Protein AF-A0A916A6B2-F1 (afdb_monomer)

pLDDT: mean 82.05, std 13.82, range [57.03, 98.5]

Radius of gyration: 33.04 Å; Cα contacts (8 Å, |Δi|>4): 8; chains: 1; bounding box: 67×17×92 Å

Foldseek 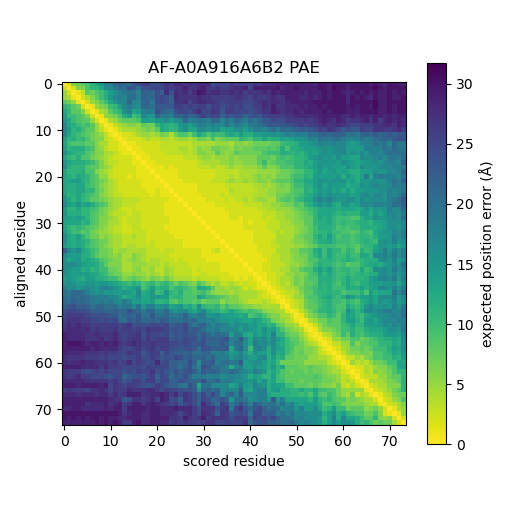3Di:
DDDPPPDPPDDDDPVPDVVVCVVVVVVVVVVVVVVVVVVCCVVDPDDDDDDDDDPDLVPDDPVVSVVVVPPDDD

Mean predicted aligned error: 13.37 Å

Secondary structure (DSSP, 8-state):
---TT----PPPPGGGSHHHHHHHHHHHHHHHHHHHHHHHHHHSPPPP-PPP--SSGGGS-HHHHHHHTTS---

Structure (mmCIF, N/CA/C/O backbone):
data_AF-A0A916A6B2-F1
#
_entry.id   AF-A0A916A6B2-F1
#
loop_
_atom_site.group_PDB
_atom_site.id
_atom_site.type_symbol
_atom_site.label_atom_id
_atom_site.label_alt_id
_atom_site.label_comp_id
_atom_site.label_asym_id
_atom_site.label_entity_id
_atom_site.label_seq_id
_atom_site.pdbx_PDB_ins_code
_atom_site.Cartn_x
_atom_site.Cartn_y
_atom_site.Cartn_z
_atom_site.occupancy
_atom_site.B_iso_or_equiv
_atom_site.auth_seq_id
_atom_site.auth_comp_id
_atom_site.auth_asym_id
_atom_site.auth_atom_id
_atom_site.pdbx_PDB_model_num
ATOM 1 N N . MET A 1 1 ? -22.659 -3.033 53.774 1.00 57.03 1 MET A N 1
ATOM 2 C CA . MET A 1 1 ? -22.754 -1.709 53.127 1.00 57.03 1 MET A CA 1
ATOM 3 C C . MET A 1 1 ? -22.166 -1.857 51.728 1.00 57.03 1 MET A C 1
ATOM 5 O O . MET A 1 1 ? -20.960 -1.736 51.570 1.00 57.03 1 MET A O 1
ATOM 9 N N . SER A 1 2 ? -22.969 -2.281 50.753 1.00 61.38 2 SER A N 1
ATOM 10 C CA . SER A 1 2 ? -22.510 -2.489 49.371 1.00 61.38 2 SER A CA 1
ATOM 11 C C . SER A 1 2 ? -22.480 -1.136 48.660 1.00 61.38 2 SER A C 1
ATOM 13 O O . SER A 1 2 ? -23.477 -0.419 48.686 1.00 61.38 2 SER A O 1
ATOM 15 N N . ASP A 1 3 ? -21.331 -0.758 48.104 1.00 67.62 3 ASP A N 1
ATOM 16 C CA . ASP A 1 3 ? -21.108 0.554 47.487 1.00 67.62 3 ASP A CA 1
ATOM 17 C C . ASP A 1 3 ? -21.858 0.656 46.138 1.00 67.62 3 ASP A C 1
ATOM 19 O O . ASP A 1 3 ? -21.562 -0.122 45.227 1.00 67.62 3 ASP A O 1
ATOM 23 N N . PRO A 1 4 ? -22.803 1.601 45.955 1.00 67.44 4 PRO A N 1
ATOM 24 C CA . PRO A 1 4 ? -23.607 1.737 44.732 1.00 67.44 4 PRO A CA 1
ATOM 25 C C . PRO A 1 4 ? -22.821 2.259 43.512 1.00 67.44 4 PRO A C 1
ATOM 27 O O . PRO A 1 4 ? -23.404 2.520 42.463 1.00 67.44 4 PRO A O 1
ATOM 30 N N . ARG A 1 5 ? -21.498 2.433 43.631 1.00 69.06 5 ARG A N 1
ATOM 31 C CA . ARG A 1 5 ? -20.621 2.990 42.586 1.00 69.06 5 ARG A CA 1
ATOM 32 C C . ARG A 1 5 ? -20.011 1.941 41.657 1.00 69.06 5 ARG A C 1
ATOM 34 O O . ARG A 1 5 ? -19.245 2.291 40.766 1.00 69.06 5 ARG A O 1
ATOM 41 N N . THR A 1 6 ? -20.353 0.668 41.831 1.00 62.09 6 THR A N 1
ATOM 42 C CA . THR A 1 6 ? -19.978 -0.401 40.896 1.00 62.09 6 THR A CA 1
ATOM 43 C C . THR A 1 6 ? -21.029 -0.526 39.794 1.00 62.09 6 THR A C 1
ATOM 45 O O . THR A 1 6 ? -21.723 -1.528 39.665 1.00 62.09 6 THR A O 1
ATOM 48 N N . SER A 1 7 ? -21.181 0.522 38.983 1.00 64.50 7 SER A N 1
ATOM 49 C CA . SER A 1 7 ? -21.858 0.380 37.697 1.00 64.50 7 SER A CA 1
ATOM 50 C C . SER A 1 7 ? -20.942 -0.425 36.772 1.00 64.50 7 SER A C 1
ATOM 52 O O . SER A 1 7 ? -19.850 0.022 36.429 1.00 64.50 7 SER A O 1
ATOM 54 N N . GLU A 1 8 ? -21.358 -1.636 36.389 1.00 69.81 8 GLU A N 1
ATOM 55 C CA . GLU A 1 8 ? -20.659 -2.425 35.371 1.00 69.81 8 GLU A CA 1
ATOM 56 C C . GLU A 1 8 ? -20.609 -1.641 34.051 1.00 69.81 8 GLU A C 1
ATOM 58 O O . GLU A 1 8 ? -21.551 -1.634 33.255 1.00 69.81 8 GLU A O 1
ATOM 63 N N . GLN A 1 9 ? -19.500 -0.946 33.798 1.00 71.50 9 GLN A N 1
ATOM 64 C CA . GLN A 1 9 ? -19.225 -0.372 32.489 1.00 71.50 9 GLN A CA 1
ATOM 65 C C . GLN A 1 9 ? -18.883 -1.506 31.530 1.00 71.50 9 GLN A C 1
ATOM 67 O O . GLN A 1 9 ? -17.754 -1.991 31.476 1.00 71.50 9 GLN A O 1
ATOM 72 N N . LYS A 1 10 ? -19.875 -1.925 30.741 1.00 79.62 10 LYS A N 1
ATOM 73 C CA . LYS A 1 10 ? -19.654 -2.861 29.643 1.00 79.62 10 LYS A CA 1
ATOM 74 C C . LYS A 1 10 ? -18.650 -2.240 28.655 1.00 79.62 10 LYS A C 1
ATOM 76 O O . LYS A 1 10 ? -18.925 -1.154 28.133 1.00 79.62 10 LYS A O 1
ATOM 81 N N . PRO A 1 11 ? -17.507 -2.890 28.370 1.00 80.25 11 PRO A N 1
ATOM 82 C CA . PRO A 1 11 ? -16.510 -2.338 27.463 1.00 80.25 11 PRO A CA 1
ATOM 83 C C . PRO A 1 11 ? -17.115 -2.109 26.073 1.00 80.25 11 PRO A C 1
ATOM 85 O O . PRO A 1 11 ? -17.855 -2.941 25.541 1.00 80.25 11 P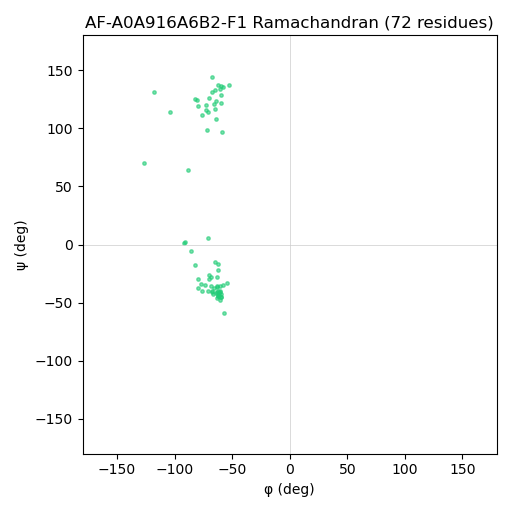RO A O 1
ATOM 88 N N . THR A 1 12 ? -16.810 -0.953 25.480 1.00 86.25 12 THR A N 1
ATOM 89 C CA . THR A 1 12 ? -17.252 -0.633 24.118 1.00 86.25 12 THR A CA 1
ATOM 90 C C . THR A 1 12 ? -16.546 -1.549 23.125 1.00 86.25 12 THR A C 1
ATOM 92 O O . THR A 1 12 ? -15.327 -1.692 23.163 1.00 86.25 12 THR A O 1
ATOM 95 N N . ALA A 1 13 ? -17.310 -2.157 22.215 1.00 91.88 13 ALA A N 1
ATOM 96 C CA . ALA A 1 13 ? -16.750 -2.993 21.161 1.00 91.88 13 ALA A CA 1
ATOM 97 C C . ALA A 1 13 ? -15.781 -2.193 20.273 1.00 91.88 13 ALA A C 1
ATOM 99 O O . ALA A 1 13 ? -16.127 -1.124 19.768 1.00 91.88 13 ALA A O 1
ATOM 100 N N . TRP A 1 14 ? -14.576 -2.726 20.077 1.00 92.75 14 TRP A N 1
ATOM 101 C CA . TRP A 1 14 ? -13.441 -2.011 19.490 1.00 92.75 14 TRP A CA 1
ATOM 102 C C . TRP A 1 14 ? -13.693 -1.512 18.060 1.00 92.75 14 TRP A C 1
ATOM 104 O O . TRP A 1 14 ? -13.305 -0.398 17.725 1.00 92.75 14 TRP A O 1
ATOM 114 N N . TRP A 1 15 ? -14.429 -2.266 17.240 1.00 92.50 15 TRP A N 1
ATOM 115 C CA . TRP A 1 15 ? -14.769 -1.886 15.859 1.00 92.50 15 TRP A CA 1
ATOM 116 C C . TRP A 1 15 ? -15.665 -0.641 15.749 1.00 92.50 15 TRP A C 1
ATOM 118 O O . TRP A 1 15 ? -15.806 -0.078 14.663 1.00 92.50 15 TRP A O 1
ATOM 128 N N . ARG A 1 16 ? -16.294 -0.212 16.855 1.00 93.38 16 ARG A N 1
ATOM 129 C CA . ARG A 1 16 ? -17.109 1.013 16.914 1.00 93.38 16 ARG A CA 1
ATOM 130 C C . ARG A 1 16 ? -16.261 2.268 17.110 1.00 93.38 16 ARG A C 1
ATOM 132 O O . ARG A 1 16 ? -16.764 3.369 16.906 1.00 93.38 16 ARG A O 1
ATOM 139 N N . LEU A 1 17 ? -15.009 2.122 17.547 1.00 94.38 17 LEU A N 1
ATOM 140 C CA . LEU A 1 17 ? -14.126 3.248 17.820 1.00 94.38 17 LEU A CA 1
ATOM 141 C C . LEU A 1 17 ? -13.494 3.733 16.501 1.00 94.38 17 LEU A C 1
ATOM 143 O O . LEU A 1 17 ? -12.831 2.944 15.825 1.00 94.38 17 LEU A O 1
ATOM 147 N N . PRO A 1 18 ? -13.616 5.024 16.140 1.00 93.75 18 PRO A N 1
ATOM 148 C CA . PRO A 1 18 ? -13.071 5.543 14.882 1.00 93.75 18 PRO A CA 1
ATOM 149 C C . PRO A 1 18 ? -11.540 5.435 14.803 1.00 93.75 18 PRO A C 1
ATOM 151 O O . PRO A 1 18 ? -10.988 5.272 13.718 1.00 93.75 18 PRO A O 1
ATOM 154 N N . ILE A 1 19 ? -10.846 5.452 15.948 1.00 95.88 19 ILE A N 1
ATOM 155 C CA . ILE A 1 19 ? -9.385 5.302 16.025 1.00 95.88 19 ILE A CA 1
ATOM 156 C C . ILE A 1 19 ? -8.895 3.984 15.406 1.00 95.88 19 ILE A C 1
ATOM 158 O O . ILE A 1 19 ? -7.847 3.960 14.770 1.00 95.88 19 ILE A O 1
ATOM 162 N N . VAL A 1 20 ? -9.668 2.900 15.525 1.00 96.44 20 VAL A N 1
ATOM 163 C CA . VAL A 1 20 ? -9.307 1.592 14.958 1.00 96.44 20 VAL A CA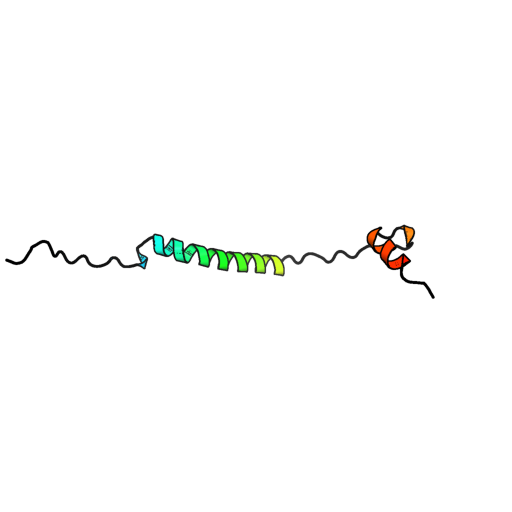 1
ATOM 164 C C . VAL A 1 20 ? -9.228 1.674 13.436 1.00 96.44 20 VAL A C 1
ATOM 166 O O . VAL A 1 20 ? -8.291 1.157 12.830 1.00 96.44 20 VAL A O 1
ATOM 169 N N . TRP A 1 21 ? -10.167 2.387 12.817 1.00 96.06 21 TRP A N 1
ATOM 170 C CA . TRP A 1 21 ? -10.180 2.595 11.374 1.00 96.06 21 TRP A CA 1
ATOM 171 C C . TRP A 1 21 ? -9.051 3.505 10.897 1.00 96.06 21 TRP A C 1
ATOM 173 O O . TRP A 1 21 ? -8.558 3.294 9.797 1.00 96.06 21 TRP A O 1
ATOM 183 N N . LEU A 1 22 ? -8.583 4.458 11.709 1.00 96.06 22 LEU A N 1
ATOM 184 C CA . LEU A 1 22 ? -7.388 5.244 11.378 1.00 96.06 22 LEU A CA 1
ATOM 185 C C . LEU A 1 22 ? -6.123 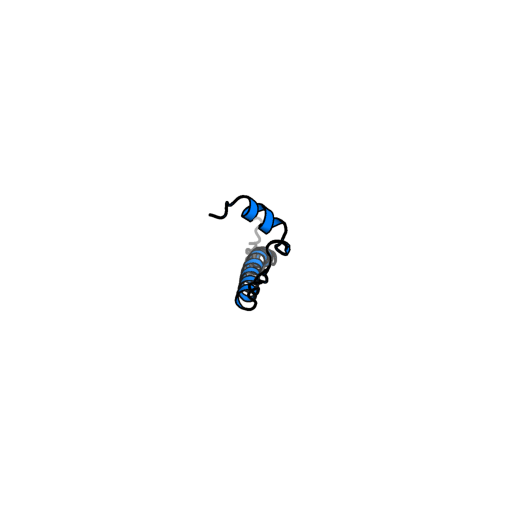4.374 11.369 1.00 96.06 22 LEU A C 1
ATOM 187 O O . LEU A 1 22 ? -5.315 4.471 10.446 1.00 96.06 22 LEU A O 1
ATOM 191 N N . VAL A 1 23 ? -5.981 3.486 12.359 1.00 96.25 23 VAL A N 1
ATOM 192 C CA . VAL A 1 23 ? -4.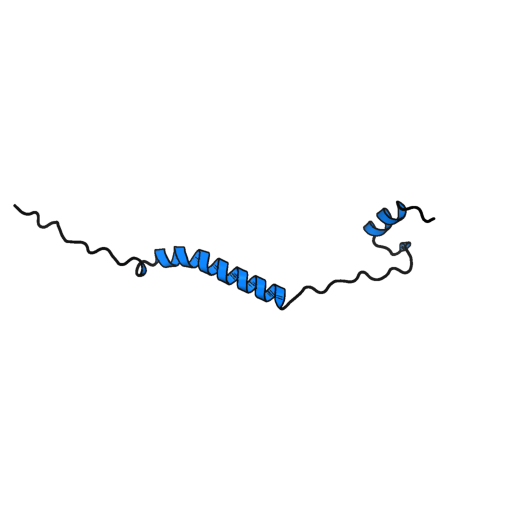825 2.581 12.481 1.00 96.25 23 VAL A CA 1
ATOM 193 C C . VAL A 1 23 ? -4.792 1.545 11.360 1.00 96.25 23 VAL A C 1
ATOM 195 O O . VAL A 1 23 ? -3.722 1.255 10.841 1.00 96.25 23 VAL A O 1
ATOM 198 N N . ILE A 1 24 ? -5.944 0.995 10.971 1.00 97.19 24 ILE A N 1
ATOM 199 C CA . ILE A 1 24 ? -6.037 0.022 9.871 1.00 97.19 24 ILE A CA 1
ATOM 200 C C . ILE A 1 24 ? -6.002 0.729 8.510 1.00 97.19 24 ILE A C 1
ATOM 202 O O . ILE A 1 24 ? -5.391 0.238 7.562 1.00 97.19 24 ILE A O 1
ATOM 206 N N . GLY A 1 25 ? -6.637 1.897 8.416 1.00 97.75 25 GLY A N 1
ATOM 207 C CA . GLY A 1 25 ? -6.802 2.659 7.185 1.00 97.75 25 GLY A CA 1
ATOM 208 C C . GLY A 1 25 ? -5.482 3.145 6.602 1.00 97.75 25 GLY A C 1
ATOM 209 O O . GLY A 1 25 ? -5.290 3.020 5.399 1.00 97.75 25 GLY A O 1
ATOM 210 N N . GLY A 1 26 ? -4.549 3.629 7.429 1.00 96.88 26 GLY A N 1
ATOM 211 C CA . GLY A 1 26 ? -3.229 4.070 6.960 1.00 96.88 26 GLY A CA 1
ATOM 212 C C . GLY A 1 26 ? -2.457 2.971 6.208 1.00 96.88 26 GLY A C 1
ATOM 213 O O . GLY A 1 26 ? -2.151 3.144 5.028 1.00 96.88 26 GLY A O 1
ATOM 214 N N . PRO A 1 27 ? -2.183 1.813 6.836 1.00 98.19 27 PRO A N 1
ATOM 215 C CA . PRO A 1 27 ? -1.543 0.678 6.175 1.00 98.19 27 PRO A CA 1
ATOM 216 C C . PRO A 1 27 ? -2.340 0.140 4.983 1.00 98.19 27 PRO A C 1
ATOM 218 O O . PRO A 1 27 ? -1.756 -0.122 3.933 1.00 98.19 27 PRO A O 1
ATOM 221 N N . ALA A 1 28 ? -3.666 0.014 5.105 1.00 98.31 28 ALA A N 1
ATOM 222 C CA . ALA A 1 28 ? -4.507 -0.458 4.005 1.00 98.31 28 ALA A CA 1
ATOM 223 C C . ALA A 1 28 ? -4.416 0.465 2.777 1.00 98.31 28 ALA A C 1
ATOM 225 O O . ALA A 1 28 ? -4.306 -0.019 1.651 1.00 98.31 28 ALA A O 1
ATOM 226 N N . LEU A 1 29 ? -4.388 1.785 2.987 1.00 98.38 29 LEU A N 1
ATOM 227 C CA . LEU A 1 29 ? -4.222 2.775 1.925 1.00 98.38 29 LEU A CA 1
ATOM 228 C C . LEU A 1 29 ? -2.884 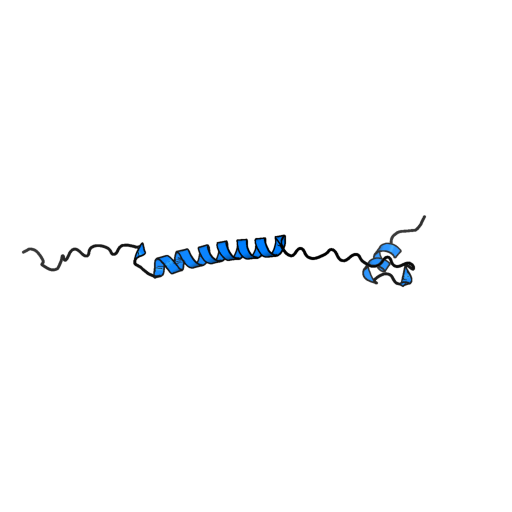2.601 1.195 1.00 98.38 29 LEU A C 1
ATOM 230 O O . LEU A 1 29 ? -2.856 2.623 -0.032 1.00 98.38 29 LEU A O 1
ATOM 234 N N . VAL A 1 30 ? -1.787 2.394 1.931 1.00 97.81 30 VAL A N 1
ATOM 235 C CA . VAL A 1 30 ? -0.451 2.186 1.342 1.00 97.81 30 VAL A CA 1
ATOM 236 C C . VAL A 1 30 ? -0.419 0.926 0.478 1.00 97.81 30 VAL A C 1
ATOM 238 O O . VAL A 1 30 ? 0.121 0.959 -0.627 1.00 97.81 30 VAL A O 1
ATOM 241 N N . VAL A 1 31 ? -1.032 -0.167 0.943 1.00 98.44 31 VAL A N 1
ATOM 242 C CA . VAL A 1 31 ? -1.140 -1.409 0.164 1.00 98.44 31 VAL A CA 1
ATOM 243 C C . VAL A 1 31 ? -1.939 -1.178 -1.120 1.00 98.44 31 VAL A C 1
ATOM 245 O O . VAL A 1 31 ? -1.516 -1.594 -2.191 1.00 98.44 31 VAL A O 1
ATOM 248 N N . VAL A 1 32 ? -3.069 -0.470 -1.060 1.00 98.50 32 VAL A N 1
ATOM 249 C CA . VAL A 1 32 ? -3.832 -0.131 -2.274 1.00 98.50 32 VAL A CA 1
ATOM 250 C C . VAL A 1 32 ? -2.997 0.742 -3.222 1.00 98.50 32 VAL A C 1
ATOM 252 O O . VAL A 1 32 ? -2.943 0.470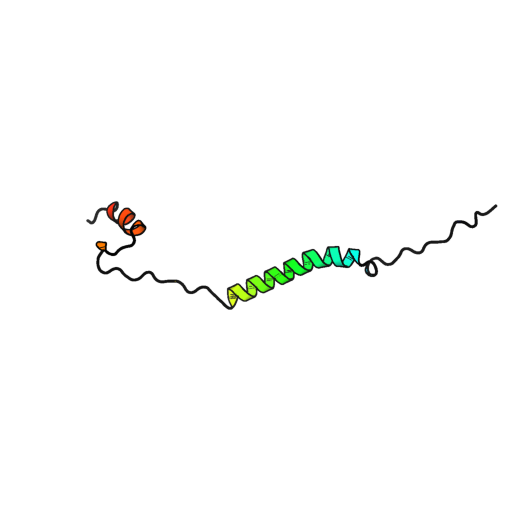 -4.421 1.00 98.50 32 VAL A O 1
ATOM 255 N N . ALA A 1 33 ? -2.297 1.751 -2.702 1.00 98.38 33 ALA A N 1
ATOM 256 C CA . ALA A 1 33 ? -1.462 2.653 -3.494 1.00 98.38 33 ALA A CA 1
ATOM 257 C C . ALA A 1 33 ? -0.293 1.939 -4.197 1.00 98.38 33 ALA A C 1
ATOM 259 O O . ALA A 1 33 ? 0.049 2.286 -5.334 1.00 98.38 33 ALA A O 1
ATOM 260 N N . SER A 1 34 ? 0.304 0.920 -3.570 1.00 98.44 34 SER A N 1
ATOM 261 C CA . SER A 1 34 ? 1.374 0.137 -4.195 1.00 98.44 34 SER A CA 1
ATOM 262 C C . SER A 1 34 ? 0.855 -0.687 -5.375 1.00 98.44 34 SER A C 1
ATOM 264 O O . SER A 1 34 ? 1.487 -0.692 -6.431 1.00 98.44 34 SER A O 1
ATOM 266 N N . PHE A 1 35 ? -0.332 -1.292 -5.263 1.00 98.38 35 PHE A N 1
ATOM 267 C CA . PHE A 1 35 ? -0.973 -1.981 -6.388 1.00 98.38 35 PHE A CA 1
ATOM 268 C C . PHE A 1 35 ? -1.374 -1.030 -7.517 1.00 98.38 35 PHE A C 1
ATOM 270 O O . PHE A 1 35 ? -1.219 -1.382 -8.684 1.00 98.38 35 PHE A O 1
ATOM 277 N N . VAL A 1 36 ? -1.846 0.178 -7.199 1.00 98.00 36 VAL A N 1
ATOM 278 C CA . VAL A 1 36 ? -2.128 1.205 -8.217 1.00 98.00 36 VAL A CA 1
ATOM 279 C C . VAL A 1 36 ? -0.854 1.562 -8.982 1.00 98.00 36 VAL A C 1
ATOM 281 O O . VAL A 1 36 ? -0.854 1.560 -10.212 1.00 98.00 36 VAL A O 1
ATOM 284 N N . THR A 1 37 ? 0.246 1.802 -8.266 1.00 96.69 37 THR A N 1
ATOM 285 C CA . THR A 1 37 ? 1.557 2.085 -8.871 1.00 96.69 37 THR A CA 1
ATOM 286 C C . THR A 1 37 ? 2.034 0.926 -9.746 1.00 96.69 37 THR A C 1
ATOM 288 O O . THR A 1 37 ? 2.458 1.140 -10.880 1.00 96.69 37 THR A O 1
ATOM 291 N N . LEU A 1 38 ? 1.910 -0.311 -9.258 1.00 96.69 38 LEU A N 1
ATOM 292 C CA . LEU A 1 38 ? 2.246 -1.510 -10.024 1.00 96.69 38 LEU A CA 1
ATOM 293 C C . LEU A 1 38 ? 1.405 -1.615 -11.304 1.00 96.69 38 LEU A C 1
ATOM 295 O O . LEU A 1 38 ? 1.941 -1.876 -12.379 1.00 96.69 38 LEU A O 1
ATOM 299 N N . GLY A 1 39 ? 0.097 -1.378 -11.204 1.00 97.12 39 GLY A N 1
ATOM 300 C CA . GLY A 1 39 ? -0.808 -1.391 -12.350 1.00 97.12 39 GLY A CA 1
ATOM 301 C C . GLY A 1 39 ? -0.435 -0.341 -13.396 1.00 97.12 39 GLY A C 1
ATOM 302 O O . GLY A 1 39 ? -0.453 -0.635 -14.591 1.00 97.12 39 GLY A O 1
ATOM 303 N N . LEU A 1 40 ? -0.041 0.857 -12.955 1.00 95.69 40 LEU A N 1
ATOM 304 C CA . LEU A 1 40 ? 0.432 1.917 -13.843 1.00 95.69 40 LEU A CA 1
ATOM 305 C C . LEU A 1 40 ? 1.711 1.499 -14.579 1.00 95.69 40 LEU A C 1
ATOM 307 O O . LEU A 1 40 ? 1.778 1.644 -15.797 1.00 95.69 40 LEU A O 1
ATOM 311 N N . ALA A 1 41 ? 2.676 0.923 -13.860 1.00 94.25 41 ALA A N 1
ATOM 312 C CA . ALA A 1 41 ? 3.944 0.475 -14.429 1.00 94.25 41 ALA A CA 1
ATOM 313 C C . ALA A 1 41 ? 3.764 -0.621 -15.491 1.00 94.25 41 ALA A C 1
ATOM 315 O O . ALA A 1 41 ? 4.421 -0.593 -16.527 1.00 94.25 41 ALA A O 1
ATOM 316 N N . ILE A 1 42 ? 2.847 -1.569 -15.265 1.00 96.31 42 ILE A N 1
ATOM 317 C CA . ILE A 1 42 ? 2.565 -2.643 -16.229 1.00 96.31 42 ILE A CA 1
ATOM 318 C C . ILE A 1 42 ? 1.844 -2.099 -17.469 1.00 96.31 42 ILE A C 1
ATOM 320 O O . ILE A 1 42 ? 2.116 -2.533 -18.587 1.00 96.31 42 ILE A O 1
ATOM 324 N N . ARG A 1 43 ? 0.902 -1.166 -17.288 1.00 96.38 43 ARG A N 1
ATOM 325 C CA . ARG A 1 43 ? 0.062 -0.650 -18.379 1.00 96.38 43 ARG A CA 1
ATOM 326 C C . ARG A 1 43 ? 0.766 0.401 -19.240 1.00 96.38 43 ARG A C 1
ATOM 328 O O . ARG A 1 43 ? 0.443 0.524 -20.419 1.00 96.38 43 ARG A O 1
ATOM 335 N N . HIS A 1 44 ? 1.693 1.153 -18.656 1.00 92.00 44 HIS A N 1
ATOM 336 C CA . HIS A 1 44 ? 2.418 2.237 -19.313 1.00 92.00 44 HIS A CA 1
ATOM 337 C C . HIS A 1 44 ? 3.931 2.034 -19.164 1.00 92.00 44 HIS A C 1
ATOM 339 O O . HIS A 1 44 ? 4.576 2.778 -18.424 1.00 92.00 44 HIS A O 1
ATOM 345 N N . PRO A 1 45 ? 4.504 1.022 -19.841 1.00 85.56 45 PRO A N 1
ATOM 346 C CA . PRO A 1 45 ? 5.947 0.848 -19.865 1.00 85.56 45 PRO A CA 1
ATOM 347 C C . PRO A 1 45 ? 6.598 2.036 -20.582 1.00 85.56 45 PRO A C 1
ATOM 349 O O . PRO A 1 45 ? 6.151 2.437 -21.660 1.00 85.56 45 PRO A O 1
ATOM 352 N N . ASP A 1 46 ? 7.651 2.588 -19.982 1.00 88.31 46 ASP A N 1
ATOM 353 C CA . ASP A 1 46 ? 8.452 3.641 -20.606 1.00 88.31 46 ASP A CA 1
ATOM 354 C C . ASP A 1 46 ? 9.161 3.064 -21.846 1.00 88.31 46 ASP A C 1
ATOM 356 O O . ASP A 1 46 ? 9.872 2.056 -21.725 1.00 88.31 46 ASP A O 1
ATOM 360 N N . PRO A 1 47 ? 8.933 3.614 -23.053 1.00 85.50 47 PRO A N 1
ATOM 361 C CA . PRO A 1 47 ? 9.570 3.106 -24.256 1.00 85.50 47 PRO A CA 1
ATOM 362 C C . PRO A 1 47 ? 11.090 3.239 -24.168 1.00 85.50 47 PRO A C 1
ATOM 364 O O . PRO A 1 47 ? 11.632 4.279 -23.799 1.00 85.50 47 PRO A O 1
ATOM 367 N N . VAL A 1 48 ? 11.799 2.191 -24.591 1.00 86.06 48 VAL A N 1
ATOM 368 C CA . VAL A 1 48 ? 13.257 2.260 -24.697 1.00 86.06 48 VAL A CA 1
ATOM 369 C C . VAL A 1 48 ? 13.625 3.282 -25.775 1.00 86.06 48 VAL A C 1
ATOM 371 O O . VAL A 1 48 ? 13.289 3.129 -26.952 1.00 86.06 48 VAL A O 1
ATOM 374 N N . LEU A 1 49 ? 14.308 4.352 -25.369 1.00 85.50 49 LEU A N 1
ATOM 375 C CA . LEU A 1 49 ? 14.860 5.328 -26.298 1.00 85.50 49 LEU A CA 1
ATOM 376 C C . LEU A 1 49 ? 16.118 4.729 -26.925 1.00 85.50 49 LEU A C 1
ATOM 378 O O . LEU A 1 49 ? 17.134 4.535 -26.256 1.00 85.50 49 LEU A O 1
ATOM 382 N N . VAL A 1 50 ? 16.054 4.424 -28.218 1.00 80.69 50 VAL A N 1
ATOM 383 C CA . VAL A 1 50 ? 17.238 4.016 -28.974 1.00 80.69 50 VAL A CA 1
ATOM 384 C C . VAL A 1 50 ? 18.007 5.280 -29.339 1.00 80.69 50 VAL A C 1
ATOM 386 O O . VAL A 1 50 ? 17.479 6.158 -30.023 1.00 80.69 50 VAL A O 1
ATOM 389 N N . ALA A 1 51 ? 19.250 5.388 -28.867 1.00 76.62 51 ALA A N 1
ATOM 390 C CA . ALA A 1 51 ? 20.129 6.469 -29.290 1.00 76.62 51 ALA A CA 1
ATOM 391 C C . ALA A 1 51 ? 20.336 6.376 -30.813 1.00 76.62 51 ALA A C 1
ATOM 393 O O . ALA A 1 51 ? 20.588 5.275 -31.316 1.00 76.62 51 ALA A O 1
ATOM 394 N N . PRO A 1 52 ? 20.229 7.489 -31.560 1.00 74.12 52 PRO A N 1
ATOM 395 C CA . PRO A 1 52 ? 20.469 7.463 -32.994 1.00 74.12 52 PRO A CA 1
ATOM 396 C C . PRO A 1 52 ? 21.885 6.950 -33.268 1.00 74.12 52 PRO A C 1
ATOM 398 O O . PRO A 1 52 ? 22.843 7.356 -32.606 1.00 74.12 52 PRO A O 1
ATOM 401 N N . SER A 1 53 ? 22.021 6.050 -34.244 1.00 67.31 53 SER A N 1
ATOM 402 C CA . SER A 1 53 ? 23.330 5.610 -34.715 1.00 67.31 53 SER A CA 1
ATOM 403 C C . SER A 1 53 ? 24.042 6.806 -35.338 1.00 67.31 53 SER A C 1
ATOM 405 O O . SER A 1 53 ? 23.660 7.276 -36.412 1.00 67.31 53 SER A O 1
ATOM 407 N N . VAL A 1 54 ? 25.060 7.315 -34.656 1.00 69.19 54 VAL A N 1
ATOM 408 C CA . VAL A 1 54 ? 25.905 8.380 -35.190 1.00 69.19 54 VAL A CA 1
ATOM 409 C C . VAL A 1 54 ? 26.799 7.782 -36.276 1.00 69.19 54 VAL A C 1
ATOM 411 O O . VAL A 1 54 ? 27.592 6.880 -36.017 1.00 69.19 54 VAL A O 1
ATOM 414 N N . ALA A 1 55 ? 26.623 8.233 -37.521 1.00 67.69 55 ALA A N 1
ATOM 415 C CA . ALA A 1 55 ? 27.406 7.745 -38.660 1.00 67.69 55 ALA A CA 1
ATOM 416 C C . ALA A 1 55 ? 28.878 8.187 -38.577 1.00 67.69 55 ALA A C 1
ATOM 418 O O . ALA A 1 55 ? 29.764 7.489 -39.063 1.00 67.69 55 ALA A O 1
ATOM 419 N N . ASN A 1 56 ? 29.134 9.322 -37.917 1.00 66.88 56 ASN A N 1
ATOM 420 C CA . ASN A 1 56 ? 30.465 9.847 -37.645 1.00 66.88 56 ASN A CA 1
ATOM 421 C C . ASN A 1 56 ? 30.698 9.913 -36.135 1.00 66.88 56 ASN A C 1
ATOM 423 O O . ASN A 1 56 ? 29.893 10.477 -35.397 1.00 66.88 56 ASN A O 1
ATOM 427 N N . GLY A 1 57 ? 31.840 9.403 -35.668 1.00 66.38 57 GLY A N 1
ATOM 428 C CA . GLY A 1 57 ? 32.209 9.445 -34.246 1.00 66.38 57 GLY A CA 1
ATOM 429 C C . GLY A 1 57 ? 32.367 10.862 -33.673 1.00 66.38 57 GLY A C 1
ATOM 430 O O . GLY A 1 57 ? 32.326 11.026 -32.458 1.00 66.38 57 GLY A O 1
ATOM 431 N N . ALA A 1 58 ? 32.502 11.882 -34.531 1.00 70.88 58 ALA A N 1
ATOM 432 C CA . ALA A 1 58 ? 32.520 13.293 -34.139 1.00 70.88 58 ALA A CA 1
ATOM 433 C C . ALA A 1 58 ? 31.151 13.806 -33.652 1.00 70.88 58 ALA A C 1
ATOM 435 O O . ALA A 1 58 ? 31.108 14.712 -32.826 1.00 70.88 58 ALA A O 1
ATOM 436 N N . ASP A 1 59 ? 30.057 13.191 -34.115 1.00 71.06 59 ASP A N 1
ATOM 437 C CA . ASP A 1 59 ? 28.684 13.532 -33.721 1.00 71.06 59 ASP A CA 1
ATOM 438 C C . ASP A 1 59 ? 28.207 12.700 -32.515 1.00 71.06 59 ASP A C 1
ATOM 440 O O . ASP A 1 59 ? 27.066 12.825 -32.064 1.00 71.06 59 ASP A O 1
ATOM 444 N N . ALA A 1 60 ? 29.072 11.829 -31.978 1.00 72.75 60 ALA A N 1
ATOM 445 C CA . ALA A 1 60 ? 28.769 11.023 -30.806 1.00 72.75 60 ALA A CA 1
ATOM 446 C C . ALA A 1 60 ? 28.625 11.902 -29.550 1.00 72.75 60 ALA A C 1
ATOM 448 O O . ALA A 1 60 ? 29.390 12.854 -29.364 1.00 72.75 60 ALA A O 1
ATOM 449 N N . PRO A 1 61 ? 27.712 11.561 -28.621 1.00 77.56 61 PRO A N 1
ATOM 450 C CA . PRO A 1 61 ? 27.600 12.259 -27.347 1.00 77.56 61 PRO A CA 1
ATOM 451 C C . PRO A 1 61 ? 28.950 12.319 -26.627 1.00 77.56 61 PRO A C 1
ATOM 453 O O . PRO A 1 61 ? 29.664 11.317 -26.540 1.00 77.56 61 PRO A O 1
ATOM 456 N N . ALA A 1 62 ? 29.277 13.475 -26.042 1.00 70.94 62 ALA A N 1
ATOM 457 C CA . ALA A 1 62 ? 30.589 13.729 -25.441 1.00 70.94 62 ALA A CA 1
ATOM 458 C C . ALA A 1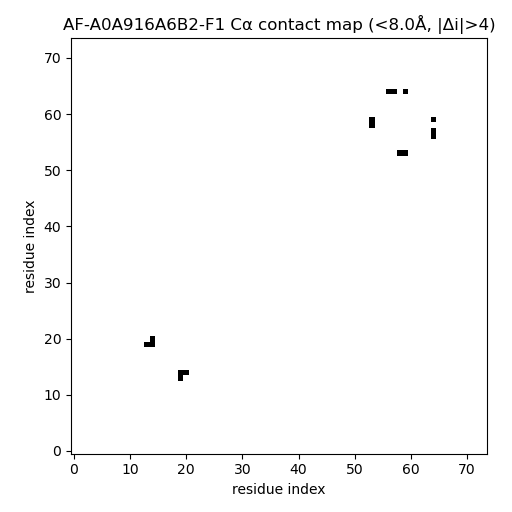 62 ? 31.012 12.675 -24.393 1.00 70.94 62 ALA A C 1
ATOM 460 O O . ALA A 1 62 ? 32.193 12.348 -24.286 1.00 70.94 62 ALA A O 1
ATOM 461 N N . MET A 1 63 ? 30.067 12.096 -23.641 1.00 69.44 63 MET A N 1
ATOM 462 C CA . MET A 1 63 ? 30.361 10.996 -22.708 1.00 69.44 63 MET A CA 1
ATOM 463 C C . MET A 1 63 ? 30.761 9.691 -23.414 1.00 69.44 63 MET A C 1
ATOM 465 O O . MET A 1 63 ? 31.621 8.971 -22.917 1.00 69.44 63 MET A O 1
ATOM 469 N N . GLN A 1 64 ? 30.166 9.382 -24.567 1.00 71.38 64 GLN A N 1
ATOM 470 C CA . GLN A 1 64 ? 30.441 8.162 -25.332 1.00 71.38 64 GLN A CA 1
ATOM 471 C C . GLN A 1 64 ? 31.775 8.263 -26.086 1.00 71.38 64 GLN A C 1
ATOM 473 O O . GLN A 1 64 ? 32.558 7.312 -26.079 1.00 71.38 64 GLN A O 1
ATOM 478 N N . ALA A 1 65 ? 32.076 9.437 -26.652 1.00 68.44 65 ALA A N 1
ATOM 479 C CA . ALA A 1 65 ? 33.320 9.702 -27.377 1.00 68.44 65 ALA A CA 1
ATOM 480 C C . ALA A 1 65 ? 34.573 9.543 -26.495 1.00 68.44 65 ALA A C 1
ATOM 482 O O . ALA A 1 65 ? 35.559 8.937 -26.915 1.00 68.44 65 ALA A O 1
ATOM 483 N N . ARG A 1 66 ? 34.531 10.022 -25.242 1.00 69.25 66 ARG A N 1
ATOM 484 C CA . ARG A 1 66 ? 35.670 9.927 -24.306 1.00 69.25 66 ARG A CA 1
ATOM 485 C C . ARG A 1 66 ? 36.042 8.480 -23.970 1.00 69.25 66 ARG A C 1
ATOM 487 O O . ARG A 1 66 ? 37.225 8.176 -23.857 1.00 69.25 66 ARG A O 1
ATOM 494 N N . ASN A 1 67 ? 35.053 7.594 -23.851 1.00 67.19 67 ASN A N 1
ATOM 495 C CA . ASN A 1 67 ? 35.279 6.181 -23.529 1.00 67.19 67 ASN A CA 1
ATOM 496 C C . ASN A 1 67 ? 35.780 5.380 -24.741 1.00 67.19 67 ASN A C 1
ATOM 498 O O . ASN A 1 67 ? 36.603 4.481 -24.587 1.00 67.19 67 ASN A O 1
ATOM 502 N N . HIS A 1 68 ? 35.335 5.729 -25.952 1.00 63.66 68 HIS A N 1
ATOM 503 C CA . HIS A 1 68 ? 35.815 5.082 -27.177 1.00 63.66 68 HIS A CA 1
ATOM 504 C C . HIS A 1 68 ? 37.238 5.512 -27.554 1.00 63.66 68 HIS A C 1
ATOM 506 O O . HIS A 1 68 ? 38.016 4.679 -28.002 1.00 63.66 68 HIS A O 1
ATOM 512 N N . ALA A 1 69 ? 37.622 6.769 -27.301 1.00 63.25 69 ALA A N 1
ATOM 513 C CA . ALA A 1 69 ? 38.983 7.259 -27.546 1.00 63.25 69 ALA A CA 1
ATOM 514 C C . ALA A 1 69 ? 40.063 6.538 -26.710 1.00 63.25 69 ALA A C 1
ATOM 516 O O . ALA A 1 69 ? 41.233 6.535 -27.083 1.00 63.25 69 ALA A O 1
ATOM 517 N N . ALA A 1 70 ? 39.677 5.922 -25.587 1.00 66.31 70 ALA A N 1
ATOM 518 C CA . ALA A 1 70 ? 40.567 5.138 -24.733 1.00 66.31 70 ALA A CA 1
ATOM 519 C C . ALA A 1 70 ? 40.709 3.665 -25.173 1.00 66.31 70 ALA A C 1
ATOM 521 O O . ALA A 1 70 ? 41.509 2.934 -24.592 1.00 66.31 70 ALA A O 1
ATOM 522 N N . THR A 1 71 ? 39.951 3.222 -26.184 1.00 66.75 71 THR A N 1
ATOM 523 C CA . THR A 1 71 ? 40.027 1.857 -26.725 1.00 66.75 71 THR A CA 1
ATOM 524 C C . THR A 1 71 ? 40.785 1.902 -28.058 1.00 66.75 71 THR A C 1
ATOM 526 O O . THR A 1 71 ? 40.291 2.521 -28.999 1.00 66.75 71 THR A O 1
ATOM 529 N N . PRO A 1 72 ? 41.986 1.306 -28.176 1.00 60.81 72 PRO A N 1
ATOM 530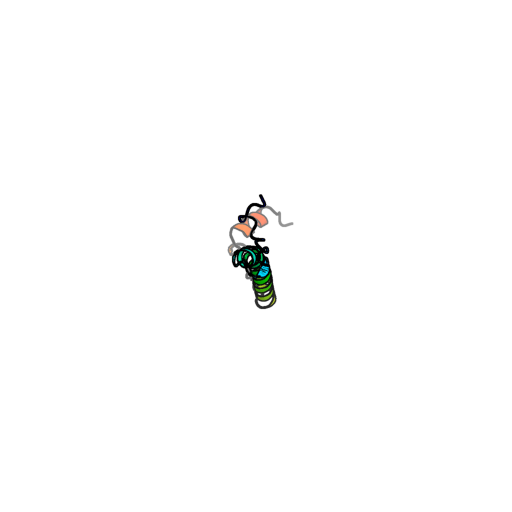 C CA . PRO A 1 72 ? 42.766 1.388 -29.406 1.00 60.81 72 PRO A CA 1
ATOM 531 C C . PRO A 1 72 ? 42.105 0.572 -30.523 1.00 60.81 72 PRO A C 1
ATOM 533 O O . PRO A 1 72 ? 41.844 -0.622 -30.363 1.00 60.81 72 PRO A O 1
ATOM 536 N N . SER A 1 73 ? 41.862 1.215 -31.665 1.00 66.38 73 SER A N 1
ATOM 537 C CA . SER A 1 73 ? 41.522 0.541 -32.919 1.00 66.38 73 SER A CA 1
ATOM 538 C C . SER A 1 73 ? 42.715 -0.311 -33.343 1.00 66.38 73 SER A C 1
ATOM 540 O O . SER A 1 73 ? 43.826 0.210 -33.454 1.00 66.38 73 SER A O 1
ATOM 542 N N . ARG A 1 74 ? 42.504 -1.612 -33.540 1.00 59.84 74 ARG A N 1
ATOM 543 C CA . ARG A 1 74 ? 43.522 -2.478 -34.139 1.00 59.84 74 ARG A CA 1
ATOM 544 C C . ARG A 1 74 ? 43.711 -2.152 -35.614 1.00 59.84 74 ARG A C 1
ATOM 546 O O . ARG A 1 74 ? 42.679 -1.901 -36.275 1.00 59.84 74 ARG A O 1
#

Sequence (74 aa):
MSDPRTSEQKPTAWWRLPIVWLVIGGPALVVVASFVTLGLAIRHPDPVLVAPSVANGADAPAMQARNHAATPSR

Solvent-accessible surface area (backbone atoms only — not comparable to full-atom values): 4974 Å² total; per-residue (Å²): 137,84,72,90,81,76,69,84,77,76,79,78,64,65,91,75,42,68,66,55,52,54,66,50,43,55,60,51,48,52,56,54,52,51,52,51,52,50,51,47,50,72,76,57,65,82,78,84,81,76,76,79,84,59,93,45,74,86,73,39,57,72,77,59,40,60,60,51,73,75,52,82,82,130